Protein AF-A0A6V7I5N3-F1 (afdb_monomer)

pLDDT: mean 92.39, std 5.2, range [64.38, 97.69]

Nearest PDB structures (foldseek):
  4a4j-assembly1_A  TM=9.137E-01  e=1.286E-01  Synechocystis sp. PCC 6803
  2kt2-assembly1_A  TM=8.909E-01  e=1.788E-01  Pseudomonas aeruginosa
  1fvs-assembly1_A  TM=8.055E-01  e=2.039E-01  Saccharomyces cerevisiae
  7bnt-assembly1_A  TM=7.948E-01  e=2.654E-01  synthetic construct
  6r8m-assembly2_F  TM=6.816E-01  e=3.454E-01  Oryza sativa

Secondary structure (DSSP, 8-state):
-HHHHHHHHHHTSTTEEEEEEETTTTEEEEEE-TT--HHHHHHHHHHH-SS---EEEEE-TT--EEEEE-

Sequence (70 aa):
ETRAELEATLIRIEGLISLVLDVEHQRVTMRTLSNVTAKCIAEAIQDNTQNMEARLVTRNKYNQEFLVKL

Organism: NCBI:txid1563983

Foldseek 3Di:
DVVVQLVVLQVPDPFWDDWDQDPVVRDIDTDGPPPDDPVNSQVSCVVRDPDDGDWDFDADPVRDTDTHHD

Mean predicted aligned error: 3.3 Å

Radius of gyration: 12.3 Å; Cα contacts (8 Å, |Δi|>4): 84; chains: 1; bounding box: 27×27×32 Å

Structure (mmCIF, N/CA/C/O backbone):
data_AF-A0A6V7I5N3-F1
#
_entry.id   AF-A0A6V7I5N3-F1
#
loop_
_atom_site.group_PDB
_atom_site.id
_atom_site.type_symbol
_atom_site.label_atom_id
_atom_site.label_alt_id
_atom_site.label_comp_id
_atom_site.label_asym_id
_atom_site.label_entity_id
_atom_site.label_seq_id
_atom_site.pdbx_PDB_ins_code
_atom_site.Cartn_x
_atom_site.Cartn_y
_atom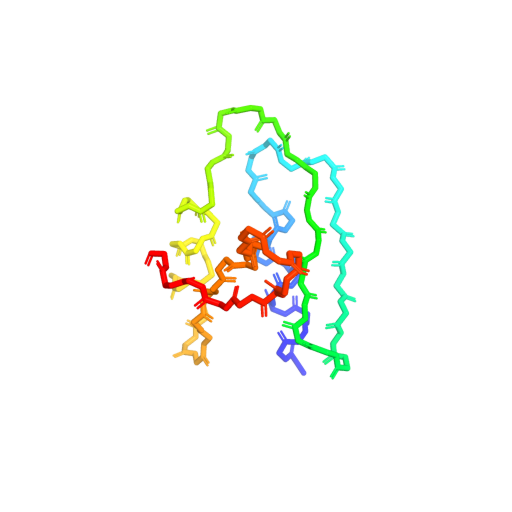_site.Cartn_z
_atom_site.occupancy
_atom_site.B_iso_or_equiv
_atom_site.auth_seq_id
_atom_site.auth_comp_id
_atom_site.auth_asym_id
_atom_site.auth_atom_id
_atom_site.pdbx_PDB_model_num
ATOM 1 N N . GLU A 1 1 ? 11.733 -12.841 3.746 1.00 64.38 1 GLU A N 1
ATOM 2 C CA . GLU A 1 1 ? 10.879 -12.350 4.854 1.00 64.38 1 GLU A CA 1
ATOM 3 C C . GLU A 1 1 ? 10.140 -11.055 4.531 1.00 64.38 1 GLU A C 1
ATOM 5 O O . GLU A 1 1 ? 8.936 -11.010 4.723 1.00 64.38 1 GLU A O 1
ATOM 10 N N . THR A 1 2 ? 10.798 -10.071 3.918 1.00 78.88 2 THR A N 1
ATOM 11 C CA . THR A 1 2 ? 10.283 -8.726 3.582 1.00 78.88 2 THR A CA 1
ATOM 12 C C . THR A 1 2 ? 8.883 -8.669 2.942 1.00 78.88 2 THR A C 1
ATOM 14 O O . THR A 1 2 ? 8.079 -7.802 3.274 1.00 78.88 2 THR A O 1
ATOM 17 N N . ARG A 1 3 ? 8.545 -9.616 2.053 1.00 82.88 3 ARG A N 1
ATOM 18 C CA . ARG A 1 3 ? 7.197 -9.719 1.463 1.00 82.88 3 ARG A CA 1
ATOM 19 C C . ARG A 1 3 ? 6.127 -10.016 2.518 1.00 82.88 3 ARG A C 1
ATOM 21 O O . ARG A 1 3 ? 5.084 -9.375 2.516 1.00 82.88 3 ARG A O 1
ATOM 28 N N . ALA A 1 4 ? 6.367 -11.014 3.367 1.00 87.62 4 ALA A N 1
ATOM 29 C CA . ALA A 1 4 ? 5.384 -11.483 4.339 1.00 87.62 4 ALA A CA 1
ATOM 30 C C . ALA A 1 4 ? 5.100 -10.411 5.401 1.00 87.62 4 ALA A C 1
ATOM 32 O O . ALA A 1 4 ? 3.958 -10.251 5.818 1.00 87.62 4 ALA A O 1
ATOM 33 N N . GLU A 1 5 ? 6.117 -9.636 5.782 1.00 88.31 5 GLU A N 1
ATOM 34 C CA . GLU A 1 5 ? 5.977 -8.493 6.693 1.00 88.31 5 GLU A CA 1
ATOM 35 C C . GLU A 1 5 ? 5.126 -7.373 6.089 1.00 88.31 5 GLU A C 1
ATOM 37 O O . GLU A 1 5 ? 4.207 -6.870 6.743 1.00 88.31 5 GLU A O 1
ATOM 42 N N . LEU A 1 6 ? 5.389 -7.012 4.826 1.00 90.19 6 LEU A N 1
ATOM 43 C CA . LEU A 1 6 ? 4.597 -6.011 4.114 1.00 90.19 6 LEU A CA 1
ATOM 44 C C . LEU A 1 6 ? 3.149 -6.480 3.945 1.00 90.19 6 LEU A C 1
ATOM 46 O O . LEU A 1 6 ? 2.219 -5.730 4.225 1.00 90.19 6 LEU A O 1
ATOM 50 N N . GLU A 1 7 ? 2.951 -7.734 3.542 1.00 92.69 7 GLU A N 1
ATOM 51 C CA . GLU A 1 7 ? 1.624 -8.331 3.408 1.00 92.69 7 GLU A CA 1
ATOM 52 C C . GLU A 1 7 ? 0.874 -8.297 4.742 1.00 92.69 7 GLU A C 1
ATOM 54 O O . GLU A 1 7 ? -0.226 -7.753 4.804 1.00 92.69 7 GLU A O 1
ATOM 59 N N . ALA A 1 8 ? 1.498 -8.761 5.829 1.00 92.62 8 ALA A N 1
ATOM 60 C CA . ALA A 1 8 ? 0.901 -8.748 7.160 1.00 92.62 8 ALA A CA 1
ATOM 61 C C . ALA A 1 8 ? 0.556 -7.329 7.639 1.00 92.62 8 ALA A C 1
ATOM 63 O O . ALA A 1 8 ? -0.465 -7.135 8.297 1.00 92.62 8 ALA A O 1
ATOM 64 N N . THR A 1 9 ? 1.386 -6.339 7.312 1.00 93.19 9 THR A N 1
ATOM 65 C CA . THR A 1 9 ? 1.134 -4.927 7.627 1.00 93.19 9 THR A CA 1
ATOM 66 C C . THR A 1 9 ? -0.094 -4.407 6.887 1.00 93.19 9 THR A C 1
ATOM 68 O O . THR A 1 9 ? -0.999 -3.848 7.504 1.00 93.19 9 THR A O 1
ATOM 71 N N . LEU A 1 10 ? -0.161 -4.631 5.574 1.00 94.38 10 LEU A N 1
ATOM 72 C CA . LEU A 1 10 ? -1.209 -4.073 4.725 1.00 94.38 10 LEU A CA 1
ATOM 73 C C . LEU A 1 10 ? -2.573 -4.729 4.950 1.00 94.38 10 LEU A C 1
ATOM 75 O O . LEU A 1 10 ? -3.578 -4.022 4.933 1.00 94.38 10 LEU A O 1
ATOM 79 N N . ILE A 1 11 ? -2.630 -6.042 5.211 1.00 95.38 11 ILE A N 1
ATOM 80 C CA . ILE A 1 11 ? -3.908 -6.740 5.454 1.00 95.38 11 ILE A CA 1
ATOM 81 C C . ILE A 1 11 ? -4.629 -6.272 6.724 1.00 95.38 11 ILE A C 1
ATOM 83 O O . ILE A 1 11 ? -5.825 -6.511 6.864 1.00 95.38 11 ILE A O 1
ATOM 87 N N . ARG A 1 12 ? -3.917 -5.620 7.653 1.00 94.62 12 ARG A N 1
ATOM 88 C CA . ARG A 1 12 ? -4.485 -5.086 8.901 1.00 94.62 12 ARG A CA 1
ATOM 89 C C . ARG A 1 12 ? -5.089 -3.691 8.748 1.00 94.62 12 ARG A C 1
ATOM 91 O O . ARG A 1 12 ? -5.693 -3.202 9.698 1.00 94.62 12 ARG A O 1
ATOM 98 N N . ILE A 1 13 ? -4.934 -3.046 7.590 1.00 95.12 13 ILE A N 1
ATOM 99 C CA . ILE A 1 13 ? -5.506 -1.722 7.346 1.00 95.12 13 ILE A CA 1
ATOM 100 C C . ILE A 1 13 ? -7.030 -1.842 7.284 1.00 95.12 13 ILE A C 1
ATOM 102 O O . ILE A 1 13 ? -7.589 -2.493 6.398 1.00 95.12 13 ILE A O 1
ATOM 106 N N . GLU A 1 14 ? -7.705 -1.190 8.228 1.00 95.44 14 GLU A N 1
ATOM 107 C CA . GLU A 1 14 ? -9.162 -1.148 8.270 1.00 95.44 14 GLU A CA 1
ATOM 108 C C . GLU A 1 14 ? -9.716 -0.499 6.995 1.00 95.44 14 GLU A C 1
ATOM 110 O O . GLU A 1 14 ? -9.279 0.571 6.572 1.00 95.44 14 GLU A O 1
ATOM 115 N N . GLY A 1 15 ? -10.677 -1.169 6.357 1.00 96.06 15 GLY A N 1
ATOM 116 C CA . GLY A 1 15 ? -11.234 -0.738 5.076 1.00 96.06 15 GLY A CA 1
ATOM 117 C C . GLY A 1 15 ? -10.465 -1.223 3.844 1.00 96.06 15 GLY A C 1
ATOM 118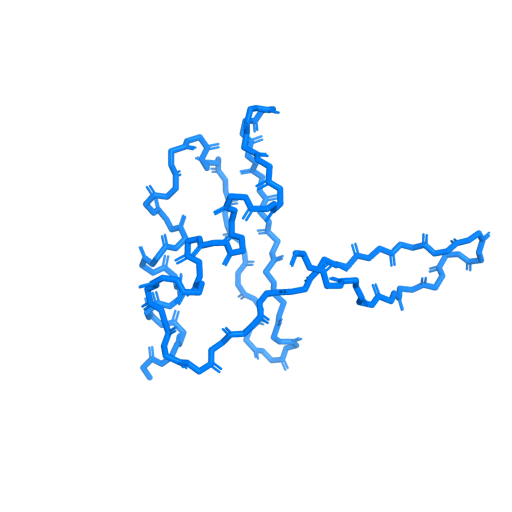 O O . GLY A 1 15 ? -10.811 -0.825 2.732 1.00 96.06 15 GLY A O 1
ATOM 119 N N . LEU A 1 16 ? -9.463 -2.098 3.986 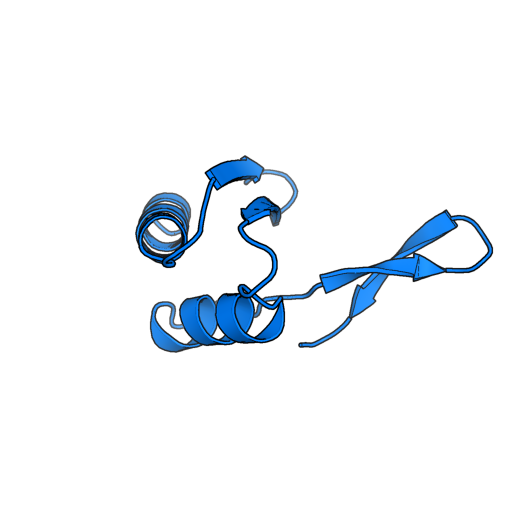1.00 97.25 16 LEU A N 1
ATOM 120 C CA . LEU A 1 16 ? -8.921 -2.852 2.854 1.00 97.25 16 LEU A CA 1
ATOM 121 C C . LEU A 1 16 ? -9.973 -3.822 2.285 1.00 97.25 16 LEU A C 1
ATOM 123 O O . LEU A 1 16 ? -10.588 -4.590 3.017 1.00 97.25 16 LEU A O 1
ATOM 127 N N . ILE A 1 17 ? -10.142 -3.819 0.961 1.00 97.62 17 ILE A N 1
ATOM 128 C CA . ILE A 1 17 ? -11.036 -4.726 0.222 1.00 97.62 17 ILE A CA 1
ATOM 129 C C . ILE A 1 17 ? -10.229 -5.827 -0.472 1.00 97.62 17 ILE A C 1
ATOM 131 O O . ILE A 1 17 ? -10.601 -6.996 -0.433 1.00 97.62 17 ILE A O 1
ATOM 135 N N . SER A 1 18 ? -9.133 -5.463 -1.143 1.00 97.50 18 SER A N 1
ATOM 136 C CA . SER A 1 18 ? -8.254 -6.425 -1.815 1.00 97.50 18 SER A CA 1
ATOM 137 C C . SER A 1 18 ? -6.834 -5.894 -1.949 1.00 97.50 18 SER A C 1
ATOM 139 O O . SER A 1 18 ? -6.643 -4.693 -2.151 1.00 97.50 18 SER A O 1
ATOM 141 N N . LEU A 1 19 ? -5.863 -6.803 -1.944 1.00 96.06 19 LEU A N 1
ATOM 142 C CA . LEU A 1 19 ? -4.435 -6.520 -2.043 1.00 96.06 19 LEU A CA 1
ATOM 143 C C . LEU A 1 19 ? -3.801 -7.422 -3.106 1.00 96.06 19 LEU A C 1
ATOM 145 O O . LEU A 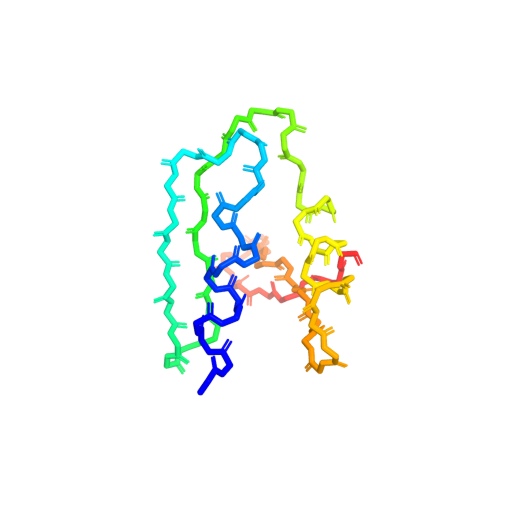1 19 ? -3.999 -8.634 -3.088 1.00 96.06 19 LEU A O 1
ATOM 149 N N . VAL A 1 20 ? -3.023 -6.830 -4.009 1.00 95.62 20 VAL A N 1
ATOM 150 C CA . VAL A 1 20 ? -2.140 -7.543 -4.937 1.00 95.62 20 VAL A CA 1
ATOM 151 C C . VAL A 1 20 ? -0.725 -7.024 -4.724 1.00 95.62 20 VAL A C 1
ATOM 153 O O . VAL A 1 20 ? -0.468 -5.829 -4.878 1.00 95.62 20 VAL A O 1
ATOM 156 N N . LEU A 1 21 ? 0.175 -7.931 -4.353 1.00 92.81 21 LEU A N 1
ATOM 157 C CA . LEU A 1 21 ? 1.594 -7.667 -4.132 1.00 92.81 21 LEU A CA 1
ATOM 158 C C . LEU A 1 21 ? 2.398 -8.193 -5.318 1.00 92.81 21 LEU A C 1
ATOM 160 O O . LEU A 1 21 ? 2.455 -9.400 -5.547 1.00 92.81 21 LEU A O 1
ATOM 164 N N . ASP A 1 22 ? 3.040 -7.281 -6.036 1.00 91.12 22 ASP A N 1
ATOM 165 C CA . ASP A 1 22 ? 4.000 -7.579 -7.089 1.00 91.12 22 ASP A CA 1
ATOM 166 C C . ASP A 1 22 ? 5.410 -7.311 -6.553 1.00 91.12 22 ASP A C 1
ATOM 168 O O . ASP A 1 22 ? 5.867 -6.170 -6.451 1.00 91.12 22 ASP A O 1
ATOM 172 N N . VAL A 1 23 ? 6.086 -8.385 -6.151 1.00 81.50 23 VAL A N 1
ATOM 173 C CA . VAL A 1 23 ? 7.420 -8.308 -5.541 1.00 81.50 23 VAL A CA 1
ATOM 174 C C . VAL A 1 23 ? 8.500 -8.037 -6.584 1.00 81.50 23 VAL A C 1
ATOM 176 O O . VAL A 1 23 ? 9.480 -7.367 -6.267 1.00 81.50 23 VAL A O 1
ATOM 179 N N . GLU A 1 24 ? 8.318 -8.511 -7.819 1.00 87.25 24 GLU A N 1
ATOM 180 C CA . GLU A 1 24 ? 9.292 -8.319 -8.899 1.00 87.25 24 GLU A CA 1
ATOM 181 C C . GLU A 1 24 ? 9.424 -6.836 -9.249 1.00 87.25 24 GLU A C 1
ATOM 183 O O . GLU A 1 24 ? 10.533 -6.326 -9.408 1.00 87.25 24 GLU A O 1
ATOM 188 N N . HIS A 1 25 ? 8.296 -6.124 -9.278 1.00 89.69 25 HIS A N 1
ATOM 189 C CA . 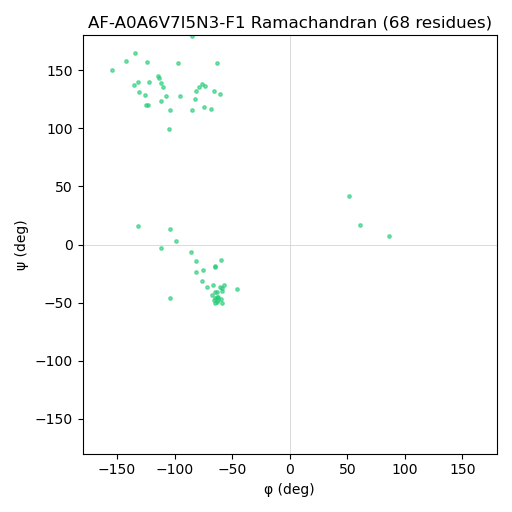HIS A 1 25 ? 8.255 -4.698 -9.599 1.00 89.69 25 HIS A CA 1
ATOM 190 C C . HIS A 1 25 ? 8.173 -3.789 -8.368 1.00 89.69 25 HIS A C 1
ATOM 192 O O . HIS A 1 25 ? 8.063 -2.573 -8.526 1.00 89.69 25 HIS A O 1
ATOM 198 N N . GLN A 1 26 ? 8.214 -4.354 -7.154 1.00 89.56 26 GLN A N 1
ATOM 199 C CA . GLN A 1 26 ? 8.047 -3.629 -5.885 1.00 89.56 26 GLN A CA 1
ATOM 200 C C . GLN A 1 26 ? 6.780 -2.756 -5.883 1.00 89.56 26 GLN A C 1
ATOM 202 O O . GLN A 1 26 ? 6.780 -1.602 -5.448 1.00 89.56 26 GLN A O 1
ATOM 207 N N . ARG A 1 27 ? 5.687 -3.306 -6.419 1.00 92.56 27 ARG A N 1
ATOM 208 C CA . ARG A 1 27 ? 4.402 -2.623 -6.564 1.00 92.56 27 ARG A CA 1
ATOM 209 C C . ARG A 1 27 ? 3.342 -3.274 -5.702 1.00 92.56 27 ARG A C 1
ATOM 211 O O . ARG A 1 27 ? 3.265 -4.490 -5.553 1.00 92.56 27 ARG A O 1
ATOM 218 N N . VAL A 1 28 ? 2.466 -2.426 -5.186 1.00 93.69 28 VAL A N 1
ATOM 219 C CA . VAL A 1 28 ? 1.281 -2.851 -4.458 1.00 93.69 28 VAL A CA 1
ATOM 220 C C . VAL A 1 28 ? 0.070 -2.206 -5.103 1.00 93.69 28 VAL A C 1
ATOM 222 O O . VAL A 1 28 ? 0.037 -0.993 -5.303 1.00 93.69 28 VAL A O 1
ATOM 225 N N . THR A 1 29 ? -0.933 -3.018 -5.421 1.00 95.50 29 THR A N 1
ATOM 226 C CA . THR A 1 29 ? -2.245 -2.533 -5.852 1.00 95.50 29 THR A CA 1
ATOM 227 C C . THR A 1 29 ? -3.263 -2.864 -4.776 1.00 95.50 29 THR A C 1
ATOM 229 O O . THR A 1 29 ? -3.431 -4.025 -4.405 1.00 95.50 29 THR A O 1
ATOM 232 N N . MET A 1 30 ? -3.948 -1.840 -4.274 1.00 95.88 30 MET A N 1
ATOM 233 C CA . MET A 1 30 ? -4.932 -1.972 -3.201 1.00 95.88 30 MET A CA 1
ATOM 234 C C . MET A 1 30 ? -6.280 -1.441 -3.669 1.00 95.88 30 MET A C 1
ATOM 236 O O . MET A 1 30 ? -6.355 -0.408 -4.333 1.00 95.88 30 MET A O 1
ATOM 240 N N . ARG A 1 31 ? -7.355 -2.134 -3.295 1.00 97.50 31 ARG A N 1
ATOM 241 C CA . ARG A 1 31 ? -8.710 -1.575 -3.309 1.00 97.50 31 ARG A CA 1
ATOM 242 C C . ARG A 1 31 ? -9.116 -1.347 -1.871 1.00 97.50 31 ARG A C 1
ATOM 244 O O . ARG A 1 31 ? -9.029 -2.273 -1.071 1.00 97.50 31 ARG A O 1
ATOM 251 N N . THR A 1 32 ? -9.566 -0.146 -1.557 1.00 97.44 32 THR A N 1
ATOM 252 C CA . THR A 1 32 ? -9.919 0.251 -0.196 1.00 97.4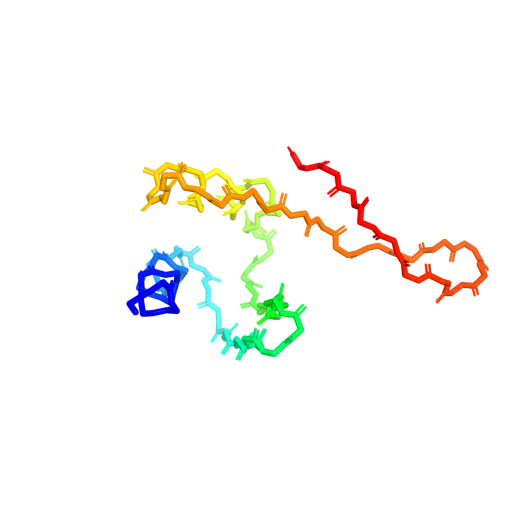4 32 THR A CA 1
ATOM 253 C C . THR A 1 32 ? -11.257 0.981 -0.184 1.00 97.44 32 THR A C 1
ATOM 255 O 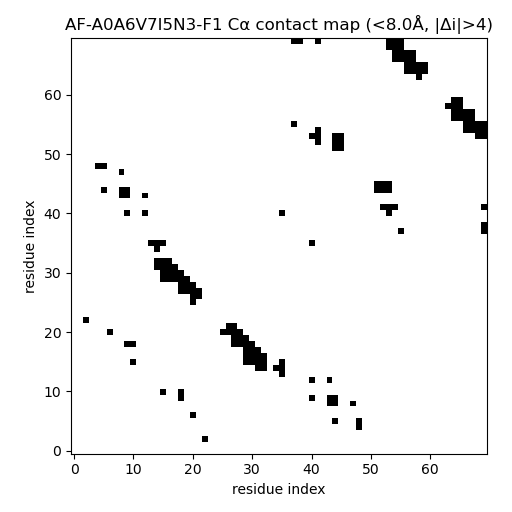O . THR A 1 32 ? -11.754 1.416 -1.226 1.00 97.44 32 THR A O 1
ATOM 258 N N . LEU A 1 33 ? -11.849 1.114 1.000 1.00 97.69 33 LEU A N 1
ATOM 259 C CA . LEU A 1 33 ? -12.945 2.042 1.244 1.00 97.69 33 LEU A CA 1
ATOM 260 C C . LEU A 1 33 ? -12.472 3.491 1.037 1.00 97.69 33 LEU A C 1
ATOM 262 O O . LEU A 1 33 ? -11.284 3.800 1.147 1.00 97.69 33 LEU A O 1
ATOM 266 N N . SER A 1 34 ? -13.411 4.392 0.743 1.00 94.62 34 SER A N 1
ATOM 267 C CA . SER A 1 34 ? -13.128 5.786 0.369 1.00 94.62 34 SER A CA 1
ATOM 268 C C . SER A 1 34 ? -12.484 6.626 1.475 1.00 94.62 34 SER A C 1
ATOM 270 O O . SER A 1 34 ? -11.919 7.677 1.193 1.00 94.62 34 SER A O 1
ATOM 272 N N . ASN A 1 35 ? -12.590 6.192 2.730 1.00 94.75 35 ASN A N 1
ATOM 273 C CA . ASN A 1 35 ? -11.970 6.839 3.885 1.00 94.75 35 ASN A CA 1
ATOM 274 C C . ASN A 1 35 ? -10.489 6.461 4.067 1.00 94.75 35 ASN A C 1
ATOM 276 O O . ASN A 1 35 ? -9.791 7.130 4.827 1.00 94.75 35 ASN A O 1
ATOM 280 N N . VAL A 1 36 ? -9.996 5.420 3.388 1.00 96.56 36 VAL A N 1
ATOM 281 C CA . VAL A 1 36 ? -8.587 5.019 3.455 1.00 96.56 36 VAL A CA 1
ATOM 282 C C . VAL A 1 36 ? -7.788 5.849 2.459 1.00 96.56 36 VAL A C 1
ATOM 284 O O . VAL A 1 36 ? -7.990 5.760 1.247 1.00 96.56 36 VAL A O 1
ATOM 287 N N . THR A 1 37 ? -6.865 6.660 2.968 1.00 95.06 37 THR A N 1
ATOM 288 C CA . THR A 1 37 ? -6.025 7.527 2.135 1.00 95.06 37 THR A CA 1
ATOM 289 C C . THR A 1 37 ? -4.668 6.889 1.850 1.00 95.06 37 THR A C 1
ATOM 291 O O . THR A 1 37 ? -4.168 6.081 2.633 1.00 95.06 37 THR A O 1
ATOM 294 N N . ALA A 1 38 ? -4.027 7.300 0.751 1.00 94.06 38 ALA A N 1
ATOM 295 C CA . ALA A 1 38 ? -2.666 6.867 0.428 1.00 94.06 38 ALA A CA 1
ATOM 296 C C . ALA A 1 38 ? -1.668 7.203 1.551 1.00 94.06 38 ALA A C 1
ATOM 298 O O . ALA A 1 38 ? -0.771 6.413 1.828 1.00 94.06 38 ALA A O 1
ATOM 299 N N . LYS A 1 39 ? -1.867 8.336 2.238 1.00 93.81 39 LYS A N 1
ATOM 300 C CA . LYS A 1 39 ? -1.046 8.747 3.379 1.00 93.81 39 LYS A CA 1
ATOM 301 C C . LYS A 1 39 ? -1.147 7.758 4.543 1.00 93.81 39 LYS A C 1
ATOM 303 O O . LYS A 1 39 ? -0.119 7.309 5.026 1.00 93.81 39 LYS A O 1
ATOM 308 N N . CYS A 1 40 ? -2.359 7.348 4.924 1.00 94.12 40 CYS A N 1
ATOM 309 C CA . CYS A 1 40 ? -2.549 6.357 5.990 1.00 94.12 40 CYS A CA 1
ATOM 310 C C . CYS A 1 40 ? -1.857 5.022 5.669 1.00 94.12 40 CYS A C 1
ATOM 312 O O . CYS A 1 40 ? -1.303 4.375 6.552 1.00 94.12 40 CYS A O 1
ATOM 314 N N . ILE A 1 41 ? -1.869 4.610 4.396 1.00 94.56 41 ILE A N 1
ATOM 315 C CA . ILE A 1 41 ? -1.169 3.398 3.945 1.00 94.56 41 ILE A CA 1
ATOM 316 C C . ILE A 1 41 ? 0.351 3.580 4.056 1.00 94.56 41 ILE A C 1
ATOM 318 O O . ILE A 1 41 ? 1.044 2.674 4.514 1.00 94.56 41 ILE A O 1
ATOM 322 N N . ALA A 1 42 ? 0.873 4.742 3.655 1.00 94.19 42 ALA A N 1
ATOM 323 C CA . ALA A 1 42 ? 2.295 5.052 3.762 1.00 94.19 42 ALA A CA 1
ATOM 324 C C . ALA A 1 42 ? 2.779 5.070 5.218 1.00 94.19 42 ALA A C 1
ATOM 326 O O . ALA A 1 42 ? 3.800 4.453 5.514 1.00 94.19 42 ALA A O 1
ATOM 327 N N . GLU A 1 43 ? 2.020 5.701 6.117 1.00 93.62 43 GLU A N 1
ATOM 328 C CA . GLU A 1 43 ? 2.284 5.716 7.561 1.00 93.62 43 GLU A CA 1
ATOM 329 C C . GLU A 1 43 ? 2.290 4.290 8.127 1.00 93.62 43 GLU A C 1
ATOM 331 O O . GLU A 1 43 ? 3.251 3.893 8.778 1.00 93.62 43 GLU A O 1
ATOM 336 N N . ALA A 1 44 ? 1.299 3.459 7.780 1.00 93.69 44 ALA A N 1
ATOM 337 C CA . ALA A 1 44 ? 1.259 2.067 8.226 1.00 93.69 44 ALA A CA 1
ATOM 338 C C . ALA A 1 44 ? 2.499 1.266 7.788 1.00 93.69 44 ALA A C 1
ATOM 340 O O . ALA A 1 44 ? 3.025 0.477 8.573 1.00 93.69 44 ALA A O 1
ATOM 341 N N . ILE A 1 45 ? 2.987 1.468 6.559 1.00 92.75 45 ILE A N 1
ATOM 342 C CA . ILE A 1 45 ? 4.220 0.828 6.076 1.00 92.75 45 ILE A CA 1
ATOM 343 C C . ILE A 1 45 ? 5.429 1.342 6.862 1.00 92.75 45 ILE A C 1
ATOM 345 O O . ILE A 1 45 ? 6.237 0.538 7.324 1.00 92.75 45 ILE A O 1
ATOM 349 N N . GLN A 1 46 ? 5.551 2.657 7.032 1.00 92.62 46 GLN A N 1
ATOM 350 C CA . GLN A 1 46 ? 6.677 3.279 7.727 1.00 92.62 46 GLN A CA 1
ATOM 351 C C . GLN A 1 46 ? 6.755 2.861 9.203 1.00 92.62 46 GLN A C 1
ATOM 353 O O . GLN A 1 46 ? 7.838 2.575 9.703 1.00 92.62 46 GLN A O 1
ATOM 358 N N . ASP A 1 47 ? 5.616 2.772 9.887 1.00 92.69 47 ASP A N 1
ATOM 359 C CA . ASP A 1 47 ? 5.558 2.447 11.315 1.00 92.69 47 ASP A CA 1
ATOM 360 C C . ASP A 1 47 ? 5.819 0.961 11.603 1.00 92.69 47 ASP A C 1
ATOM 362 O O . ASP A 1 47 ? 6.201 0.594 12.715 1.00 92.69 47 ASP A O 1
ATOM 366 N N . ASN A 1 48 ? 5.612 0.087 10.613 1.00 90.94 48 ASN A N 1
ATOM 367 C CA . ASN A 1 48 ? 5.713 -1.367 10.778 1.00 90.94 48 ASN A CA 1
ATOM 368 C C . ASN A 1 48 ? 6.896 -1.989 10.025 1.00 90.94 48 ASN A C 1
ATOM 370 O O . ASN A 1 48 ? 7.119 -3.195 10.133 1.00 90.94 48 ASN A O 1
ATOM 374 N N . THR A 1 49 ? 7.663 -1.200 9.270 1.00 86.81 49 THR A N 1
ATOM 375 C CA . THR A 1 49 ? 8.828 -1.684 8.523 1.00 86.81 49 THR A CA 1
ATOM 376 C C . THR A 1 49 ? 10.008 -0.735 8.704 1.00 86.81 49 THR A C 1
ATOM 378 O O . THR A 1 49 ? 9.864 0.479 8.667 1.00 86.81 49 THR A O 1
ATOM 381 N N . GLN A 1 50 ? 11.210 -1.279 8.901 1.00 83.44 50 GLN 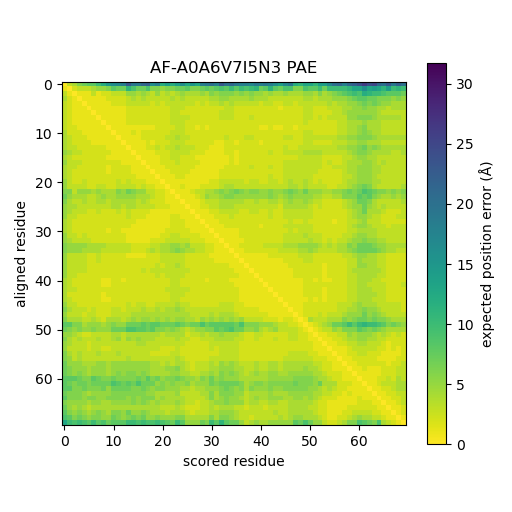A N 1
ATOM 382 C CA . GLN A 1 50 ? 12.386 -0.445 9.189 1.00 83.44 50 GLN A CA 1
ATOM 383 C C . GLN A 1 50 ? 13.022 0.172 7.936 1.00 83.44 50 GLN A C 1
ATOM 385 O O . GLN A 1 50 ? 13.711 1.181 8.034 1.00 83.44 50 GLN A O 1
ATOM 390 N N . ASN A 1 51 ? 12.806 -0.435 6.765 1.00 86.06 51 ASN A N 1
ATOM 391 C CA . ASN A 1 51 ? 13.591 -0.157 5.558 1.00 86.06 51 ASN A CA 1
ATOM 392 C C . ASN A 1 51 ? 12.732 0.092 4.306 1.00 86.06 51 ASN A C 1
ATOM 394 O O . ASN A 1 51 ? 13.251 -0.004 3.194 1.00 86.06 51 ASN A O 1
ATOM 398 N N . MET A 1 52 ? 11.430 0.365 4.449 1.00 89.06 52 MET A N 1
ATOM 399 C CA . MET A 1 52 ? 10.560 0.662 3.305 1.00 89.06 52 MET A CA 1
ATOM 400 C C . MET A 1 52 ? 10.057 2.100 3.333 1.00 89.06 52 MET A C 1
ATOM 402 O O . MET A 1 52 ? 9.715 2.643 4.377 1.00 89.06 52 MET A O 1
ATOM 406 N N . GLU A 1 53 ? 9.958 2.690 2.145 1.00 90.62 53 GLU A N 1
ATOM 407 C CA . GLU A 1 53 ? 9.322 3.984 1.920 1.00 90.62 53 GLU A CA 1
ATOM 408 C C . GLU A 1 53 ? 8.238 3.805 0.854 1.00 90.62 53 GLU A C 1
ATOM 410 O O . GLU A 1 53 ? 8.522 3.411 -0.280 1.00 90.62 53 GLU A O 1
ATOM 415 N N . ALA A 1 54 ? 6.987 4.097 1.208 1.00 93.12 54 ALA A N 1
ATOM 416 C CA . ALA A 1 54 ? 5.884 4.039 0.262 1.00 93.12 54 ALA A CA 1
ATOM 417 C C . ALA A 1 54 ? 5.906 5.251 -0.681 1.00 93.12 54 ALA A C 1
ATOM 419 O O . ALA A 1 54 ? 6.114 6.391 -0.262 1.00 93.12 54 ALA A O 1
ATOM 420 N N . ARG A 1 55 ? 5.639 5.012 -1.969 1.00 94.88 55 ARG A N 1
ATOM 421 C CA . ARG A 1 55 ? 5.462 6.068 -2.972 1.00 94.88 55 ARG A CA 1
ATOM 422 C C . ARG A 1 55 ? 4.213 5.816 -3.791 1.00 94.88 55 ARG A C 1
ATOM 424 O O . ARG A 1 55 ? 3.937 4.685 -4.186 1.00 94.88 55 ARG A O 1
ATOM 431 N N . LEU A 1 56 ? 3.478 6.881 -4.082 1.00 94.75 56 LEU A N 1
ATOM 432 C CA . LEU A 1 56 ? 2.280 6.811 -4.900 1.00 94.75 56 LEU A CA 1
ATOM 433 C C . LEU A 1 56 ? 2.650 6.814 -6.381 1.00 94.75 56 LEU A C 1
ATOM 435 O O . LEU A 1 56 ? 3.305 7.738 -6.865 1.00 94.75 56 LEU A O 1
ATOM 439 N N . VAL A 1 57 ? 2.176 5.814 -7.117 1.00 94.31 57 VAL A N 1
ATOM 440 C CA . VAL A 1 57 ? 2.243 5.817 -8.581 1.00 94.31 57 VAL A CA 1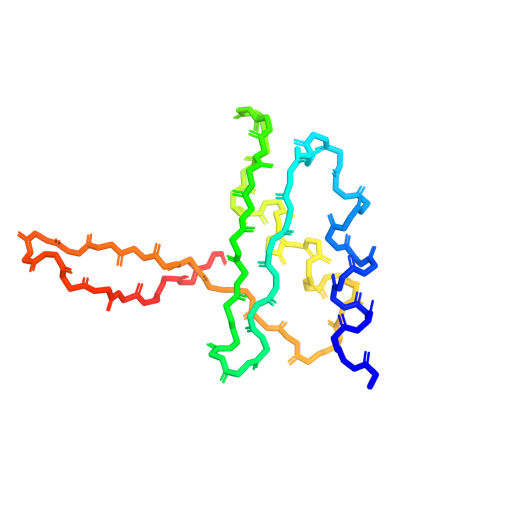
ATOM 441 C C . VAL A 1 57 ? 1.190 6.789 -9.111 1.00 94.31 57 VAL A C 1
ATOM 443 O O . VAL A 1 57 ? -0.004 6.603 -8.895 1.00 94.31 57 VAL A O 1
ATOM 446 N N . THR A 1 58 ? 1.631 7.832 -9.807 1.00 93.44 58 THR A N 1
ATOM 447 C CA . THR A 1 58 ? 0.772 8.852 -10.430 1.00 93.44 58 THR A CA 1
ATOM 448 C C . THR A 1 58 ? 1.070 8.939 -11.923 1.00 93.44 58 THR A C 1
ATOM 450 O O . THR A 1 58 ? 2.147 8.547 -12.367 1.00 93.44 58 THR A O 1
ATOM 453 N N . ARG A 1 59 ? 0.121 9.442 -12.719 1.00 95.75 59 ARG A N 1
ATOM 454 C CA . ARG A 1 59 ? 0.298 9.677 -14.159 1.00 95.75 59 ARG A CA 1
ATOM 455 C C . ARG A 1 59 ? 0.312 11.160 -14.475 1.00 95.75 59 ARG A C 1
ATOM 457 O O . ARG A 1 59 ? -0.467 11.927 -13.915 1.00 95.75 59 ARG A O 1
ATOM 464 N N . ASN A 1 60 ? 1.202 11.565 -15.375 1.00 94.44 60 ASN A N 1
ATOM 465 C CA . ASN A 1 60 ? 1.225 12.934 -15.883 1.00 94.44 60 ASN A CA 1
ATOM 466 C C . ASN A 1 60 ? 0.231 13.097 -17.051 1.00 94.44 60 ASN A C 1
ATOM 468 O O . ASN A 1 60 ? -0.409 12.138 -17.483 1.00 94.44 60 ASN A O 1
ATOM 472 N N . LYS A 1 61 ? 0.139 14.308 -17.618 1.00 96.44 61 LYS A N 1
ATOM 473 C CA . LYS A 1 61 ? -0.720 14.605 -18.785 1.00 96.44 61 LYS A CA 1
ATOM 474 C C . LYS A 1 61 ? -0.410 13.781 -20.049 1.00 96.44 61 LYS A C 1
ATOM 476 O O . LYS A 1 61 ? -1.201 13.796 -20.983 1.00 96.44 61 LYS A O 1
ATOM 481 N N . TYR A 1 62 ? 0.728 13.090 -20.086 1.00 96.19 62 TYR A N 1
ATOM 482 C CA . TYR A 1 62 ? 1.167 12.217 -21.177 1.00 96.19 62 TYR A CA 1
ATOM 483 C C . TYR A 1 62 ? 1.008 10.724 -20.840 1.00 96.19 62 TYR A C 1
ATOM 485 O O . TYR A 1 62 ? 1.575 9.885 -21.533 1.00 96.19 62 TYR A O 1
ATOM 493 N N . ASN A 1 63 ? 0.268 10.379 -19.778 1.00 94.25 63 ASN A N 1
ATOM 494 C CA . ASN A 1 63 ? 0.086 9.010 -19.276 1.00 94.25 63 ASN A CA 1
ATOM 495 C C . ASN A 1 63 ? 1.372 8.300 -18.818 1.00 94.25 63 ASN A C 1
ATOM 497 O O . ASN A 1 63 ? 1.365 7.084 -18.634 1.00 94.25 63 ASN A O 1
ATOM 501 N N . GLN A 1 64 ? 2.464 9.030 -18.586 1.00 96.38 64 GLN A N 1
ATOM 502 C CA . GLN A 1 64 ? 3.688 8.443 -18.046 1.00 96.38 64 GLN A CA 1
ATOM 503 C C . GLN A 1 64 ? 3.566 8.304 -16.532 1.00 96.38 64 GLN A C 1
ATOM 505 O O . GLN A 1 64 ? 3.173 9.256 -15.849 1.00 96.38 64 GLN A O 1
ATOM 510 N N . GLU A 1 65 ? 3.910 7.124 -16.023 1.00 94.56 65 GLU A N 1
ATOM 511 C CA . GLU A 1 65 ? 3.907 6.840 -14.592 1.00 94.56 65 GLU A CA 1
ATOM 512 C C . GLU A 1 65 ? 5.149 7.425 -13.917 1.00 94.56 65 GLU A C 1
ATOM 514 O O . GLU A 1 65 ? 6.267 7.298 -14.414 1.00 94.56 65 GLU A O 1
ATOM 519 N N . PHE A 1 66 ? 4.948 8.055 -12.765 1.00 93.94 66 PHE A N 1
ATOM 520 C CA . PHE A 1 66 ? 6.016 8.551 -11.910 1.00 93.94 66 PHE A CA 1
ATOM 521 C C . PHE A 1 66 ? 5.655 8.358 -10.436 1.00 93.94 66 PHE A C 1
ATOM 523 O O . PHE A 1 66 ? 4.486 8.205 -10.078 1.00 93.94 66 PHE A O 1
ATOM 530 N N . LEU A 1 67 ? 6.680 8.334 -9.585 1.00 93.88 67 LEU A N 1
ATOM 531 C CA . LEU A 1 67 ? 6.538 8.107 -8.151 1.00 93.88 67 LEU A CA 1
ATOM 532 C C . LEU A 1 67 ? 6.484 9.437 -7.402 1.00 93.88 67 LEU A C 1
ATOM 534 O O . LEU A 1 67 ? 7.380 10.269 -7.543 1.00 93.88 67 LEU A O 1
ATOM 538 N N . VAL A 1 68 ? 5.457 9.603 -6.575 1.00 94.19 68 VAL A N 1
ATOM 539 C CA . VAL A 1 68 ? 5.269 10.761 -5.698 1.00 94.19 68 VAL A CA 1
ATOM 540 C C . VAL A 1 68 ? 5.463 10.322 -4.254 1.00 94.19 68 VAL A C 1
ATOM 542 O O . VAL A 1 68 ? 4.970 9.270 -3.846 1.00 94.19 68 VAL A O 1
ATOM 545 N N . LYS A 1 69 ? 6.206 11.116 -3.484 1.00 89.56 69 LYS A N 1
ATOM 546 C CA . LYS A 1 69 ? 6.381 10.884 -2.050 1.00 89.56 69 LYS A CA 1
ATOM 547 C C . LYS A 1 69 ? 5.093 11.255 -1.307 1.00 89.56 69 LYS A C 1
ATOM 549 O O . LYS A 1 69 ? 4.473 12.263 -1.647 1.00 89.56 69 LYS A O 1
ATOM 554 N N . LEU A 1 70 ? 4.696 10.407 -0.362 1.00 85.19 70 LEU A N 1
ATOM 555 C CA . LEU A 1 70 ? 3.492 10.552 0.461 1.00 85.19 70 LEU A CA 1
ATOM 556 C C . LEU A 1 70 ? 3.808 11.183 1.819 1.00 85.19 70 LEU A C 1
ATOM 558 O O . LEU A 1 70 ? 4.974 11.056 2.259 1.00 85.19 70 LEU A O 1
#

Solvent-accessible surface area (backbone atoms only — not comparable to full-atom values): 4479 Å² total; per-residue (Å²): 111,72,64,61,55,51,50,58,53,56,73,68,45,80,54,62,75,46,81,45,80,39,75,93,76,74,41,76,51,74,45,61,42,91,85,60,49,73,53,61,54,31,50,52,45,46,78,74,36,96,86,55,80,59,59,46,81,44,66,51,101,82,70,48,77,46,78,39,84,107